Protein AF-A0A7V3JKC3-F1 (afdb_monomer_lite)

Sequence (138 aa):
MARQHPLTRQAWSTRIGVILAVTGGAVGLGNFLRFPGLAARYEGGTFMIPYFVALFVLGIPLAWAEWALGRYGGSRGLNSGPGIFRAIWPWRGAPYLGALVVFVPASVYMYYVFVEAWCLGYAWHMAAGHLNLGWDNG

Secondary structure (DSSP, 8-state):
------------S-HHHHHHHHHHHHS-HHHHHHHHHHHHHTTTHHHHHHHHHHIIIIIHHHHHHHHHHHHHHHHTT--SHHHHHHHH--STTHHHHHHHHHHHHHHHHHHHHHHHHHHHHHHHHHHTT----S----

pLDDT: mean 76.07, std 13.67, range [39.12, 94.44]

Radius of gyration: 21.84 Å; chains: 1; bounding box: 55×39×62 Å

Foldseek 3Di:
DDDPDPPPQDDDPDPVVVVCVVVVVVDDPCCVPVVVVVCVVCVNPVVVVVVVVCCVPPVVVVVVVVVVLCVQCVVVVNNQQLSSQCVVDVDPCSSVVSVVVVVVVVVVVVVVVVVVVVVVVVVVCVVVVVPPVVPPPD

Structure (mmCIF, N/CA/C/O backbone):
data_AF-A0A7V3JKC3-F1
#
_entry.id   AF-A0A7V3JKC3-F1
#
loop_
_atom_site.group_PDB
_atom_site.id
_atom_site.type_symbol
_atom_site.label_atom_id
_atom_site.label_alt_id
_atom_site.label_comp_id
_atom_site.label_asym_id
_atom_site.label_entity_id
_atom_site.label_seq_id
_atom_site.pdbx_PDB_ins_code
_atom_site.Cartn_x
_atom_site.Cartn_y
_atom_site.Cartn_z
_atom_site.occupancy
_atom_site.B_iso_or_equiv
_atom_site.auth_seq_id
_atom_site.auth_comp_id
_atom_site.auth_asym_id
_atom_site.auth_atom_id
_atom_site.pdbx_PDB_model_num
ATOM 1 N N . MET A 1 1 ? -20.942 10.036 38.287 1.00 39.12 1 MET A N 1
ATOM 2 C CA . MET A 1 1 ? -21.456 10.410 36.948 1.00 39.12 1 MET A CA 1
ATOM 3 C C . MET A 1 1 ? -20.281 10.810 36.059 1.00 39.12 1 MET A C 1
ATOM 5 O O . MET A 1 1 ? -19.798 11.927 36.181 1.00 39.12 1 MET A O 1
ATOM 9 N N . ALA A 1 2 ? -19.759 9.899 35.231 1.00 44.84 2 ALA A N 1
ATOM 10 C CA . ALA A 1 2 ? -18.691 10.218 34.278 1.00 44.84 2 ALA A CA 1
ATOM 11 C C . ALA A 1 2 ? -19.311 10.800 32.998 1.00 44.84 2 ALA A C 1
ATOM 13 O O . ALA A 1 2 ? -20.201 10.184 32.413 1.00 44.84 2 ALA A O 1
ATOM 14 N N . ARG A 1 3 ? -18.875 11.998 32.591 1.00 45.25 3 ARG A N 1
ATOM 15 C CA . ARG A 1 3 ? -19.319 12.651 31.352 1.00 45.25 3 ARG A CA 1
ATOM 16 C C . ARG A 1 3 ? -18.929 11.772 30.161 1.00 45.25 3 ARG A C 1
ATOM 18 O O . ARG A 1 3 ? -17.745 11.572 29.908 1.00 45.25 3 ARG A O 1
ATOM 25 N N . GLN A 1 4 ? -19.912 11.256 29.430 1.00 47.81 4 GLN A N 1
ATOM 26 C CA . GLN A 1 4 ? -19.680 10.659 28.119 1.00 47.81 4 GLN A CA 1
ATOM 27 C C . GLN A 1 4 ? -19.394 11.808 27.144 1.00 47.81 4 GLN A C 1
ATOM 29 O O . GLN A 1 4 ? -20.304 12.542 26.771 1.00 47.81 4 GLN A O 1
ATOM 34 N N . HIS A 1 5 ? -18.131 12.008 26.762 1.00 49.53 5 HIS A N 1
ATOM 35 C CA . HIS A 1 5 ? -17.835 12.786 25.561 1.00 49.53 5 HIS A CA 1
ATOM 36 C C . HIS A 1 5 ? -18.415 12.008 24.372 1.00 49.53 5 HIS A C 1
ATOM 38 O O . HIS A 1 5 ? -18.023 10.851 24.188 1.00 49.53 5 HIS A O 1
ATOM 44 N N . PRO A 1 6 ? -19.331 12.574 23.565 1.00 50.31 6 PRO A N 1
ATOM 45 C CA . PRO A 1 6 ? -19.722 11.930 22.324 1.00 50.31 6 PRO A CA 1
ATOM 46 C C . PRO A 1 6 ? -18.472 11.891 21.447 1.00 50.31 6 PRO A C 1
ATOM 48 O O . PRO A 1 6 ? -18.014 12.929 20.970 1.00 50.31 6 PRO A O 1
ATOM 51 N N . LEU A 1 7 ? -17.874 10.705 21.297 1.00 60.28 7 LEU A N 1
ATOM 52 C CA . LEU A 1 7 ? -16.768 10.476 20.375 1.00 60.28 7 LEU A CA 1
ATOM 53 C C . LEU A 1 7 ? -17.301 10.767 18.974 1.00 60.28 7 LEU A C 1
ATOM 55 O O . LEU A 1 7 ? -17.924 9.918 18.336 1.00 60.28 7 LEU A O 1
ATOM 59 N N . THR A 1 8 ? -17.130 12.007 18.529 1.00 61.28 8 THR A N 1
ATOM 60 C CA . THR A 1 8 ? -17.562 12.468 17.218 1.00 61.28 8 THR A CA 1
ATOM 61 C C . THR A 1 8 ? -16.719 11.702 16.213 1.00 61.28 8 THR A C 1
ATOM 63 O O . THR A 1 8 ? -15.526 11.950 16.046 1.00 61.28 8 THR A O 1
ATOM 66 N N . ARG A 1 9 ? -17.315 10.670 15.615 1.00 63.66 9 ARG A N 1
ATOM 67 C CA . ARG A 1 9 ? -16.633 9.808 14.658 1.00 63.66 9 ARG A CA 1
ATOM 68 C C . ARG A 1 9 ? -16.295 10.653 13.437 1.00 63.66 9 ARG A C 1
ATOM 70 O O . ARG A 1 9 ? -17.206 11.109 12.752 1.00 63.66 9 ARG A O 1
ATOM 77 N N . GLN A 1 10 ? -15.006 10.866 13.177 1.00 70.12 10 GLN A N 1
ATOM 78 C CA . GLN A 1 10 ? -14.572 11.547 11.961 1.00 70.12 10 GLN A CA 1
ATOM 79 C C . GLN A 1 10 ? -15.117 10.781 10.750 1.00 70.12 10 GLN A C 1
ATOM 81 O O . GLN A 1 10 ? -14.867 9.584 10.581 1.00 70.12 10 GLN A O 1
ATOM 86 N N . ALA A 1 11 ? -15.923 11.473 9.953 1.00 78.12 11 ALA A N 1
ATOM 87 C CA . ALA A 1 11 ? -16.526 10.958 8.740 1.00 78.12 11 ALA A CA 1
ATOM 88 C C . ALA A 1 11 ? -15.933 11.693 7.542 1.00 78.12 11 ALA A C 1
ATOM 90 O O . ALA A 1 11 ? -15.574 12.867 7.620 1.00 78.12 11 ALA A O 1
ATOM 91 N N . TRP A 1 12 ? -15.838 10.989 6.423 1.00 81.25 12 TRP A N 1
ATOM 92 C CA . TRP A 1 12 ? -15.394 11.586 5.176 1.00 81.25 12 TRP A CA 1
ATOM 93 C C . TRP A 1 12 ? -16.458 12.541 4.642 1.00 81.25 12 TRP A C 1
ATOM 95 O O . TRP A 1 12 ? -17.637 12.194 4.597 1.00 81.25 12 TRP A O 1
ATOM 105 N N . SER A 1 13 ? -16.028 13.727 4.211 1.00 83.00 13 SER A N 1
ATOM 106 C CA . SER A 1 13 ? -16.926 14.757 3.680 1.00 83.00 13 SER A CA 1
ATOM 107 C C . SER A 1 13 ? -17.581 14.332 2.359 1.00 83.00 13 SER A C 1
ATOM 109 O O . SER A 1 13 ? -18.756 14.615 2.137 1.00 83.00 13 SER A O 1
ATOM 111 N N . THR A 1 14 ? -16.862 13.597 1.497 1.00 91.62 14 THR A N 1
ATOM 112 C CA . THR A 1 14 ? -17.374 13.158 0.189 1.00 91.62 14 THR A CA 1
ATOM 113 C C . THR A 1 14 ? -16.966 11.723 -0.147 1.00 91.62 14 THR A C 1
ATOM 115 O O . THR A 1 14 ? -15.890 11.252 0.223 1.00 91.62 14 THR A O 1
ATOM 118 N N . ARG A 1 15 ? -17.820 11.020 -0.907 1.00 88.56 15 ARG A N 1
ATOM 119 C CA . ARG A 1 15 ? -17.515 9.672 -1.428 1.00 88.56 15 ARG A CA 1
ATOM 120 C C . ARG A 1 15 ? -16.330 9.688 -2.390 1.00 88.56 15 ARG A C 1
ATOM 122 O O . ARG A 1 15 ? -15.509 8.781 -2.356 1.00 88.56 15 ARG A O 1
ATOM 129 N N . ILE A 1 16 ? -16.235 10.735 -3.207 1.00 92.19 16 ILE A N 1
ATOM 130 C CA . ILE A 1 16 ? -15.123 10.929 -4.142 1.00 92.19 16 ILE A CA 1
ATOM 131 C C . ILE A 1 16 ? -13.806 11.072 -3.373 1.00 92.19 16 ILE A C 1
ATOM 133 O O . ILE A 1 16 ? -12.829 10.434 -3.746 1.00 92.19 16 ILE A O 1
ATOM 137 N N . GLY A 1 17 ? -13.790 11.814 -2.259 1.00 89.38 17 GLY A N 1
ATOM 138 C CA . GLY A 1 17 ? -12.606 11.928 -1.406 1.00 89.38 17 GLY A CA 1
ATOM 139 C C . GLY A 1 17 ? -12.129 10.579 -0.865 1.00 89.38 17 GLY A C 1
ATOM 140 O O . GLY A 1 17 ? -10.932 10.310 -0.873 1.00 89.38 17 GLY A O 1
ATOM 141 N N . VAL A 1 18 ? -13.057 9.694 -0.476 1.00 89.25 18 VAL A N 1
ATOM 142 C CA . VAL A 1 18 ? -12.718 8.320 -0.060 1.00 89.25 18 VAL A CA 1
ATOM 143 C C . VAL A 1 18 ? -12.114 7.527 -1.211 1.00 89.25 18 VAL A C 1
ATOM 145 O O . VAL A 1 18 ? -11.084 6.887 -1.030 1.00 89.25 18 VAL A O 1
ATOM 148 N N . ILE A 1 19 ? -12.749 7.560 -2.386 1.00 90.50 19 ILE A N 1
ATOM 149 C CA . ILE A 1 19 ? -12.284 6.811 -3.558 1.00 90.50 19 ILE A CA 1
ATOM 150 C C . ILE A 1 19 ? -10.875 7.266 -3.933 1.00 90.50 19 ILE A C 1
ATOM 152 O O . ILE A 1 19 ? -9.992 6.430 -4.059 1.00 90.50 19 ILE A O 1
ATOM 156 N N . LEU A 1 20 ? -10.634 8.575 -4.018 1.00 89.62 20 LEU A N 1
ATOM 157 C CA . LEU A 1 20 ? -9.319 9.121 -4.351 1.00 89.62 20 LEU A CA 1
ATOM 158 C C . LEU A 1 20 ? -8.253 8.764 -3.311 1.00 89.62 20 LEU A C 1
ATOM 160 O O . LEU A 1 20 ? -7.149 8.386 -3.692 1.00 89.62 20 LEU A O 1
ATOM 164 N N . ALA A 1 21 ? -8.576 8.828 -2.016 1.00 89.12 21 ALA A N 1
ATOM 165 C CA . ALA A 1 21 ? -7.641 8.444 -0.959 1.00 89.12 21 ALA A CA 1
ATOM 166 C C . ALA A 1 21 ? -7.264 6.953 -1.037 1.00 89.12 21 ALA A C 1
ATOM 168 O O . ALA A 1 21 ? -6.091 6.603 -0.929 1.00 89.12 21 ALA A O 1
ATOM 169 N N . VAL A 1 22 ? -8.247 6.075 -1.267 1.00 88.31 22 VAL A N 1
ATOM 170 C CA . VAL A 1 22 ? -8.018 4.626 -1.395 1.00 88.31 22 VAL A CA 1
ATOM 171 C C . VAL A 1 22 ? -7.261 4.300 -2.681 1.00 88.31 22 VAL A C 1
ATOM 173 O O . VAL A 1 22 ? -6.293 3.547 -2.645 1.00 88.31 22 VAL A O 1
ATOM 176 N N . THR A 1 23 ? -7.653 4.885 -3.814 1.00 89.31 23 THR A N 1
ATOM 177 C CA . THR A 1 23 ? -6.971 4.680 -5.097 1.00 89.31 23 THR A CA 1
ATOM 178 C C . THR A 1 23 ? -5.534 5.195 -5.048 1.00 89.31 23 THR A C 1
ATOM 180 O O . THR A 1 23 ? -4.642 4.502 -5.525 1.00 89.31 23 THR A O 1
ATOM 183 N N . GLY A 1 24 ? -5.283 6.347 -4.419 1.00 85.31 24 GLY A N 1
ATOM 184 C CA . GLY A 1 24 ? -3.935 6.892 -4.247 1.00 85.31 24 GLY A CA 1
ATOM 185 C C . GLY A 1 24 ? -3.015 5.984 -3.428 1.00 85.31 24 GLY A C 1
ATOM 186 O O . GLY A 1 24 ? -1.847 5.850 -3.764 1.00 85.31 24 GLY A O 1
ATOM 187 N N . GLY A 1 25 ? -3.540 5.308 -2.400 1.00 82.31 25 GLY A N 1
ATOM 188 C CA . GLY A 1 25 ? -2.778 4.311 -1.639 1.00 82.31 25 GLY A CA 1
ATOM 189 C C . GLY A 1 25 ? -2.600 2.969 -2.361 1.00 82.31 25 GLY A C 1
ATOM 190 O O . GLY A 1 25 ? -1.598 2.290 -2.158 1.00 82.31 25 GLY A O 1
ATOM 191 N N . ALA A 1 26 ? -3.557 2.574 -3.206 1.00 84.31 26 ALA A N 1
ATOM 192 C CA . ALA A 1 26 ? -3.507 1.316 -3.953 1.00 84.31 26 ALA A CA 1
ATOM 193 C C . ALA A 1 26 ? -2.573 1.378 -5.178 1.00 84.31 26 ALA A C 1
ATOM 195 O O . ALA A 1 26 ? -1.997 0.365 -5.580 1.00 84.31 26 ALA A O 1
ATOM 196 N N . VAL A 1 27 ? -2.427 2.555 -5.789 1.00 80.25 27 VAL A N 1
ATOM 197 C CA . VAL A 1 27 ? -1.573 2.770 -6.962 1.00 80.25 27 VAL A CA 1
ATOM 198 C C . VAL A 1 27 ? -0.158 3.124 -6.500 1.00 80.25 27 VAL A C 1
ATOM 200 O O . VAL A 1 27 ? 0.109 4.246 -6.094 1.00 80.25 27 VAL A O 1
ATOM 203 N N . GLY A 1 28 ? 0.765 2.160 -6.575 1.00 75.25 28 GLY A N 1
ATOM 204 C CA . 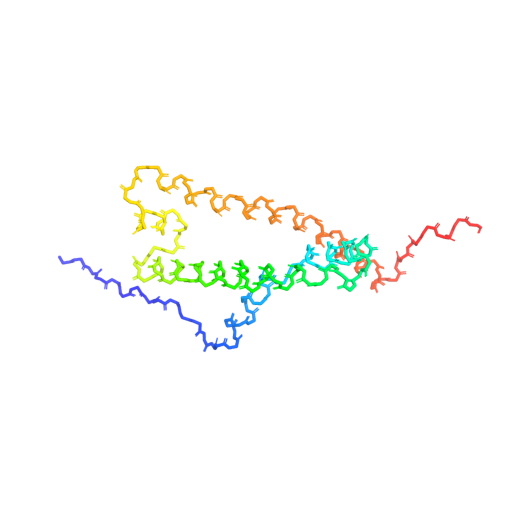GLY A 1 28 ? 2.158 2.340 -6.153 1.00 75.25 28 GLY A CA 1
ATOM 205 C C . GLY A 1 28 ? 3.178 2.310 -7.294 1.00 75.25 28 GLY A C 1
ATOM 206 O O . GLY A 1 28 ? 2.994 1.622 -8.302 1.00 75.25 28 GLY A O 1
ATOM 207 N N . LEU A 1 29 ? 4.318 2.975 -7.075 1.00 70.06 29 LEU A N 1
ATOM 208 C CA . LEU A 1 29 ? 5.518 2.955 -7.933 1.00 70.06 29 LEU A CA 1
ATOM 209 C C . LEU A 1 29 ? 5.969 1.523 -8.282 1.00 70.06 29 LEU A C 1
ATOM 211 O O . LEU A 1 29 ? 6.369 1.241 -9.411 1.00 70.06 29 LEU A O 1
ATOM 215 N N . GLY A 1 30 ? 5.824 0.589 -7.337 1.00 69.06 30 GLY A N 1
ATOM 216 C CA . GLY A 1 30 ? 6.121 -0.826 -7.547 1.00 69.06 30 GLY A CA 1
ATOM 217 C C . GLY A 1 30 ? 5.263 -1.479 -8.634 1.00 69.06 30 GLY A C 1
ATOM 218 O O . GLY A 1 30 ? 5.789 -2.281 -9.403 1.00 69.06 30 GLY A O 1
ATOM 219 N N . ASN A 1 31 ? 3.980 -1.115 -8.760 1.00 76.06 31 ASN A N 1
ATOM 220 C CA . ASN A 1 31 ? 3.143 -1.625 -9.848 1.00 76.06 31 ASN A CA 1
ATOM 221 C C . ASN A 1 31 ? 3.603 -1.052 -11.197 1.00 76.06 31 ASN A C 1
ATOM 223 O O . ASN A 1 31 ? 3.680 -1.788 -12.171 1.00 76.06 31 ASN A O 1
ATOM 227 N N . PHE A 1 32 ? 4.004 0.221 -11.243 1.00 75.94 32 PHE A N 1
ATOM 228 C CA . PHE A 1 32 ? 4.498 0.856 -12.469 1.00 75.94 32 PHE A CA 1
ATOM 229 C C . PHE A 1 32 ? 5.836 0.309 -12.969 1.00 75.94 32 PHE A C 1
ATOM 231 O O . PHE A 1 32 ? 6.023 0.218 -14.174 1.00 75.94 32 PHE A O 1
ATOM 238 N N . LEU A 1 33 ? 6.762 -0.056 -12.080 1.00 75.69 33 LEU A N 1
ATOM 239 C CA . LEU A 1 33 ? 8.100 -0.512 -12.479 1.00 75.69 33 LEU A CA 1
ATOM 240 C C . LEU A 1 33 ? 8.186 -2.035 -12.640 1.00 75.69 33 LEU A C 1
ATOM 242 O O . LEU A 1 33 ? 8.849 -2.537 -13.547 1.00 75.69 33 LEU A O 1
ATOM 246 N N . ARG A 1 34 ? 7.503 -2.798 -11.778 1.00 79.56 34 ARG A N 1
ATOM 247 C CA . ARG A 1 34 ? 7.586 -4.265 -11.783 1.00 79.56 34 ARG A CA 1
ATOM 248 C C . ARG A 1 34 ? 6.700 -4.899 -12.850 1.00 79.56 34 ARG A C 1
ATOM 250 O O . ARG A 1 34 ? 7.103 -5.899 -13.440 1.00 79.56 34 ARG A O 1
ATOM 257 N N . PHE A 1 35 ? 5.522 -4.331 -13.106 1.00 83.12 35 PHE A N 1
ATOM 258 C CA . PHE A 1 35 ? 4.598 -4.842 -14.118 1.00 83.12 35 PHE A CA 1
ATOM 259 C C . PHE A 1 35 ? 5.209 -4.875 -15.529 1.00 83.12 35 PHE A C 1
ATOM 261 O O . PHE A 1 35 ? 5.244 -5.962 -16.107 1.00 83.12 35 PHE A O 1
ATOM 268 N N . PRO A 1 36 ? 5.761 -3.773 -16.083 1.00 78.69 36 PRO A N 1
ATOM 269 C CA . PRO A 1 36 ? 6.348 -3.802 -17.421 1.00 78.69 36 PRO A CA 1
ATOM 270 C C . PRO A 1 36 ? 7.592 -4.690 -17.485 1.00 78.69 36 PRO A C 1
ATOM 272 O O . PRO A 1 36 ? 7.794 -5.371 -18.483 1.00 78.69 36 PRO A O 1
ATOM 275 N N . GLY A 1 37 ? 8.392 -4.753 -16.413 1.00 80.75 37 GLY A N 1
ATOM 276 C CA . GLY A 1 37 ? 9.552 -5.644 -16.349 1.00 80.75 37 GLY A CA 1
ATOM 277 C C . GLY A 1 37 ? 9.179 -7.130 -16.413 1.00 80.75 37 GLY A C 1
ATOM 278 O O . GLY A 1 37 ? 9.884 -7.916 -17.043 1.00 80.75 37 GLY A O 1
ATOM 279 N N . LEU A 1 38 ? 8.063 -7.524 -15.793 1.00 82.56 38 LEU A N 1
ATOM 280 C CA . LEU A 1 38 ? 7.536 -8.889 -15.884 1.00 82.56 38 LEU A CA 1
ATOM 281 C C . LEU A 1 38 ? 6.852 -9.140 -17.232 1.00 82.56 38 LEU A C 1
ATOM 283 O O . LEU A 1 38 ? 7.108 -10.169 -17.851 1.00 82.56 38 LEU A O 1
ATOM 287 N N . ALA A 1 39 ? 6.057 -8.190 -17.725 1.00 83.62 39 ALA A N 1
ATOM 288 C CA . ALA A 1 39 ? 5.415 -8.296 -19.031 1.00 83.62 39 ALA A CA 1
ATOM 289 C C . ALA A 1 39 ? 6.451 -8.441 -20.161 1.00 83.62 39 ALA A C 1
ATOM 291 O O . ALA A 1 39 ? 6.297 -9.304 -21.018 1.00 83.62 39 ALA A O 1
ATOM 292 N N . ALA A 1 40 ? 7.551 -7.682 -20.122 1.00 81.69 40 ALA A N 1
ATOM 293 C CA . ALA A 1 40 ? 8.630 -7.776 -21.107 1.00 81.69 40 ALA A CA 1
ATOM 294 C C . ALA A 1 40 ? 9.350 -9.136 -21.095 1.00 81.69 40 ALA A C 1
ATOM 296 O O . ALA A 1 40 ? 9.834 -9.580 -22.131 1.00 81.69 40 ALA A O 1
ATOM 297 N N . ARG A 1 41 ? 9.423 -9.811 -19.938 1.00 81.94 41 ARG A N 1
ATOM 298 C CA . ARG A 1 41 ? 10.080 -11.123 -19.802 1.00 81.94 41 ARG A CA 1
ATOM 299 C C . ARG A 1 41 ? 9.192 -12.301 -20.200 1.00 81.94 41 ARG A C 1
ATOM 301 O O . ARG A 1 41 ? 9.721 -13.324 -20.611 1.00 81.94 41 ARG A O 1
ATOM 308 N N . TYR A 1 42 ? 7.876 -12.171 -20.057 1.00 80.12 42 TYR A N 1
ATOM 309 C CA . TYR A 1 42 ? 6.909 -13.262 -20.232 1.00 80.12 42 TYR A CA 1
ATOM 310 C C . TYR A 1 42 ? 5.973 -13.033 -21.430 1.00 80.12 42 TYR A C 1
ATOM 312 O O . TYR A 1 42 ? 4.766 -13.259 -21.341 1.00 80.12 42 TYR A O 1
ATOM 320 N N . GLU A 1 43 ? 6.537 -12.563 -22.547 1.00 78.19 43 GLU A N 1
ATOM 321 C CA . GLU A 1 43 ? 5.841 -12.391 -23.834 1.00 78.19 43 GLU A CA 1
ATOM 322 C C . GLU A 1 43 ? 4.590 -11.494 -23.774 1.00 78.19 43 GLU A C 1
ATOM 324 O O . GLU A 1 43 ? 3.665 -11.650 -24.567 1.00 78.19 43 GLU A O 1
ATOM 329 N N . GLY A 1 44 ? 4.555 -10.535 -22.840 1.00 72.69 44 GLY A N 1
ATOM 330 C CA . GLY A 1 44 ? 3.567 -9.458 -22.736 1.00 72.69 44 GLY A CA 1
ATOM 331 C C . GLY A 1 44 ? 2.126 -9.925 -22.522 1.00 72.69 44 GLY A C 1
ATOM 332 O O . GLY A 1 44 ? 1.595 -9.817 -21.420 1.00 72.69 44 GLY A O 1
ATOM 333 N N . GLY A 1 45 ? 1.489 -10.428 -23.581 1.00 76.06 45 GLY A N 1
ATOM 334 C CA . GLY A 1 45 ? 0.094 -10.862 -23.612 1.00 76.06 45 GLY A CA 1
ATOM 335 C C . GLY A 1 45 ? -0.178 -12.125 -22.794 1.00 76.06 45 GLY A C 1
ATOM 336 O O . GLY A 1 45 ? -1.169 -12.174 -22.066 1.00 76.06 45 GLY A O 1
ATOM 337 N N . THR A 1 46 ? 0.719 -13.115 -22.825 1.00 83.94 46 THR A N 1
ATOM 338 C CA . THR A 1 46 ? 0.543 -14.368 -22.064 1.00 83.94 46 THR A CA 1
ATOM 339 C C . THR A 1 46 ? 0.626 -14.129 -20.554 1.00 83.94 46 THR A C 1
ATOM 341 O O . THR A 1 46 ? -0.096 -14.758 -19.783 1.00 83.94 46 THR A O 1
ATOM 344 N N . PHE A 1 47 ? 1.431 -13.156 -20.116 1.00 84.56 47 PHE A N 1
ATOM 345 C CA . PHE A 1 47 ? 1.540 -12.746 -18.713 1.00 84.56 47 PHE A CA 1
ATOM 346 C C . PHE A 1 47 ? 0.259 -12.105 -18.152 1.00 84.56 47 PHE A C 1
ATOM 348 O O . PHE A 1 47 ? -0.020 -12.216 -16.956 1.00 84.56 47 PHE A O 1
ATOM 355 N N . MET A 1 48 ? -0.549 -11.453 -18.993 1.00 86.38 48 MET A N 1
ATOM 356 C CA . MET A 1 48 ? -1.752 -10.751 -18.530 1.00 86.38 48 MET A CA 1
ATOM 357 C C . MET A 1 48 ? -2.848 -11.706 -18.043 1.00 86.38 48 MET A C 1
ATOM 359 O O . MET A 1 48 ? -3.580 -11.370 -17.114 1.00 86.38 48 MET A O 1
ATOM 363 N N . ILE A 1 49 ? -2.950 -12.903 -18.627 1.00 89.62 49 ILE A N 1
ATOM 364 C CA . ILE A 1 49 ? -3.976 -13.896 -18.275 1.00 89.62 49 ILE A CA 1
ATOM 365 C C . ILE A 1 49 ? -3.877 -14.313 -16.793 1.00 89.62 49 ILE A C 1
ATOM 367 O O . ILE A 1 49 ? -4.841 -14.087 -16.055 1.00 89.62 49 ILE A O 1
ATOM 371 N N . PRO A 1 50 ? -2.746 -14.859 -16.296 1.00 89.88 50 PRO A N 1
ATOM 372 C CA . PRO A 1 50 ? -2.618 -15.210 -14.884 1.00 89.88 50 PRO A CA 1
ATOM 373 C C . PRO A 1 50 ? -2.675 -13.981 -13.967 1.00 89.88 50 PRO A C 1
ATOM 375 O O . PRO A 1 50 ? -3.164 -14.097 -12.845 1.00 89.88 50 PRO A O 1
ATOM 378 N N . TYR A 1 51 ? -2.237 -12.804 -14.434 1.00 88.94 51 TYR A N 1
ATOM 379 C CA . TYR A 1 51 ? -2.335 -11.557 -13.669 1.00 88.94 51 TYR A CA 1
ATOM 380 C C . TYR A 1 51 ? -3.792 -11.186 -13.362 1.00 88.94 51 TYR A C 1
ATOM 382 O O . TYR A 1 51 ? -4.134 -10.948 -12.204 1.00 88.94 51 TYR A O 1
ATOM 390 N N . PHE A 1 52 ? -4.676 -11.193 -14.365 1.00 90.44 52 PHE A N 1
ATOM 391 C CA . PHE A 1 52 ? -6.095 -10.903 -14.150 1.00 90.44 52 PHE A CA 1
ATOM 392 C C . PHE A 1 52 ? -6.791 -11.985 -13.329 1.00 90.44 52 PHE A C 1
ATOM 394 O O . PHE A 1 52 ? -7.570 -11.659 -12.435 1.00 90.44 52 PHE A O 1
ATOM 401 N N . VAL A 1 53 ? -6.489 -13.263 -13.569 1.00 93.81 53 VAL A N 1
ATOM 402 C CA . VAL A 1 53 ? -7.048 -14.356 -12.759 1.00 93.81 53 VAL A CA 1
ATOM 403 C C . VAL A 1 53 ? -6.666 -14.179 -11.287 1.00 93.81 53 VAL A C 1
ATOM 405 O O . VAL A 1 53 ? -7.536 -14.227 -10.420 1.00 93.81 53 VAL A O 1
ATOM 408 N N . ALA A 1 54 ? -5.396 -13.888 -10.992 1.00 91.75 54 ALA A N 1
ATOM 409 C CA . ALA A 1 54 ? -4.949 -13.609 -9.630 1.00 91.75 54 ALA A CA 1
ATOM 410 C C . ALA A 1 54 ? -5.612 -12.349 -9.043 1.00 91.75 54 ALA A C 1
ATOM 412 O O . ALA A 1 54 ? -5.974 -12.337 -7.866 1.00 91.75 54 ALA A O 1
ATOM 413 N N . LEU A 1 55 ? -5.831 -11.305 -9.850 1.00 90.31 55 LEU A N 1
ATOM 414 C CA . LEU A 1 55 ? -6.529 -10.092 -9.419 1.00 90.31 55 LEU A CA 1
ATOM 415 C C . LEU A 1 55 ? -7.974 -10.387 -8.989 1.00 90.31 55 LEU A C 1
ATOM 417 O O . LEU A 1 55 ? -8.394 -9.940 -7.922 1.00 90.31 55 LEU A O 1
ATOM 421 N N . PHE A 1 56 ? -8.725 -11.152 -9.782 1.00 93.69 56 PHE A N 1
ATOM 422 C CA . PHE A 1 56 ? -10.121 -11.473 -9.477 1.00 93.69 56 PHE A CA 1
ATOM 423 C C . PHE A 1 56 ? -10.261 -12.483 -8.334 1.00 93.69 56 PHE A C 1
ATOM 425 O O . PHE A 1 56 ? -11.151 -12.332 -7.501 1.00 93.69 56 PHE A O 1
ATOM 432 N N . VAL A 1 57 ? -9.391 -13.495 -8.276 1.00 94.44 57 VAL A N 1
ATOM 433 C CA . VAL A 1 57 ? -9.494 -14.590 -7.296 1.00 94.44 57 VAL A CA 1
ATOM 434 C C . VAL A 1 57 ? -8.873 -14.226 -5.949 1.00 94.44 57 VAL A C 1
ATOM 436 O O . VAL A 1 57 ? -9.373 -14.656 -4.914 1.00 94.44 57 VAL A O 1
ATOM 439 N N . LEU A 1 58 ? -7.793 -13.443 -5.934 1.00 92.50 58 LEU A N 1
ATOM 440 C CA . LEU A 1 58 ? -7.077 -13.093 -4.703 1.00 92.50 58 LEU A CA 1
ATOM 441 C C . LEU A 1 58 ? -7.192 -11.605 -4.388 1.00 92.50 58 LEU A C 1
ATOM 443 O O . LEU A 1 58 ? -7.545 -11.253 -3.267 1.00 92.50 58 LEU A O 1
ATOM 447 N N . GLY A 1 59 ? -6.939 -10.734 -5.366 1.00 88.75 59 GLY A N 1
ATOM 448 C CA . GLY A 1 59 ? -6.916 -9.285 -5.151 1.00 88.75 59 GLY A CA 1
ATOM 449 C C . GLY A 1 59 ? -8.237 -8.735 -4.611 1.00 88.75 59 GLY A C 1
ATOM 450 O O . GLY A 1 59 ? -8.262 -8.133 -3.538 1.00 88.75 59 GLY A O 1
ATOM 451 N N . ILE A 1 60 ? -9.346 -8.977 -5.319 1.00 91.19 60 ILE A N 1
ATOM 452 C CA . ILE A 1 60 ? -10.668 -8.467 -4.919 1.00 91.19 60 ILE A CA 1
ATOM 453 C C . ILE A 1 60 ? -11.129 -9.057 -3.574 1.00 91.19 60 ILE A C 1
ATOM 455 O O . ILE A 1 60 ? -11.524 -8.274 -2.704 1.00 91.19 60 ILE A O 1
ATOM 459 N N . PRO A 1 61 ? -11.070 -10.385 -3.336 1.00 91.44 61 PRO A N 1
ATOM 460 C CA . PRO A 1 61 ? -11.501 -10.945 -2.057 1.00 91.44 61 PRO A CA 1
ATOM 461 C C . PRO A 1 61 ? -10.662 -10.465 -0.872 1.00 91.44 61 PRO A C 1
ATOM 463 O O . PRO A 1 61 ? -11.225 -10.167 0.183 1.00 91.44 61 PRO A O 1
ATOM 466 N N . LEU A 1 62 ? -9.341 -10.328 -1.037 1.00 89.12 62 LEU A N 1
ATOM 467 C CA . LEU A 1 62 ? -8.466 -9.800 0.014 1.00 89.12 62 LEU A CA 1
ATOM 468 C C . LEU A 1 62 ? -8.771 -8.331 0.318 1.00 89.12 62 LEU A C 1
ATOM 470 O O . LEU A 1 62 ? -8.902 -7.977 1.489 1.00 89.12 62 LEU A O 1
ATOM 474 N N . ALA A 1 63 ? -8.965 -7.498 -0.708 1.00 88.00 63 ALA A N 1
ATOM 475 C CA . ALA A 1 63 ? -9.332 -6.094 -0.525 1.00 88.00 63 ALA A CA 1
ATOM 476 C C . ALA A 1 63 ? -10.676 -5.945 0.211 1.00 88.00 63 ALA A C 1
ATOM 478 O O . ALA A 1 63 ? -10.827 -5.101 1.098 1.00 88.00 63 ALA A O 1
ATOM 479 N N . TRP A 1 64 ? -11.655 -6.797 -0.110 1.00 87.75 64 TRP A N 1
ATOM 480 C CA . TRP A 1 64 ? -12.930 -6.819 0.606 1.00 87.75 64 TRP A CA 1
ATOM 481 C C . TRP A 1 64 ? -12.739 -7.236 2.067 1.00 87.75 64 TRP A C 1
ATOM 483 O O . TRP A 1 64 ? -13.275 -6.585 2.967 1.00 87.75 64 TRP A O 1
ATOM 493 N N . ALA A 1 65 ? -11.965 -8.295 2.317 1.00 85.44 65 ALA A N 1
ATOM 494 C CA . ALA A 1 65 ? -11.687 -8.781 3.664 1.00 85.44 65 ALA A CA 1
ATOM 495 C C . ALA A 1 65 ? -11.014 -7.705 4.529 1.00 85.44 65 ALA A C 1
ATOM 497 O O . ALA A 1 65 ? -11.451 -7.463 5.654 1.00 85.44 65 ALA A O 1
ATOM 498 N N . GLU A 1 66 ? -10.016 -7.004 3.992 1.00 84.62 66 GLU A N 1
ATOM 499 C CA . GLU A 1 66 ? -9.332 -5.901 4.670 1.00 84.62 66 GLU A CA 1
ATOM 500 C C . GLU A 1 66 ? -10.289 -4.745 4.995 1.00 84.62 66 GLU A C 1
ATOM 502 O O . GLU A 1 66 ? -10.315 -4.244 6.124 1.00 84.62 66 GLU A O 1
ATOM 507 N N . TRP A 1 67 ? -11.159 -4.366 4.053 1.00 83.00 67 TRP A N 1
ATOM 508 C CA . TRP A 1 67 ? -12.158 -3.324 4.299 1.00 83.00 67 TRP A CA 1
ATOM 509 C C . TRP A 1 67 ? -13.167 -3.749 5.377 1.00 83.00 67 TRP A C 1
ATOM 511 O O . TRP A 1 67 ? -13.494 -2.970 6.281 1.00 83.00 67 TRP A O 1
ATOM 521 N N . ALA A 1 68 ? -13.648 -4.993 5.335 1.00 83.94 68 ALA A N 1
ATOM 522 C CA . ALA A 1 68 ? -14.537 -5.530 6.362 1.00 83.94 68 ALA A CA 1
ATOM 523 C C . ALA A 1 68 ? -13.871 -5.494 7.750 1.00 83.94 68 ALA A C 1
ATOM 525 O O . ALA A 1 68 ? -14.491 -5.043 8.717 1.00 83.94 68 ALA A O 1
ATOM 526 N N . LEU A 1 69 ? -12.589 -5.867 7.826 1.00 78.25 69 LEU A N 1
ATOM 527 C CA . LEU A 1 69 ? -11.767 -5.814 9.037 1.00 78.25 69 LEU A CA 1
ATOM 528 C C . LEU A 1 69 ? -11.667 -4.388 9.600 1.00 78.25 69 LEU A C 1
ATOM 530 O O . LEU A 1 69 ? -11.922 -4.159 10.785 1.00 78.25 69 LEU A O 1
ATOM 534 N N . GLY A 1 70 ? -11.341 -3.416 8.745 1.00 75.25 70 GLY A N 1
ATOM 535 C CA . GLY A 1 70 ? -11.190 -2.011 9.126 1.00 75.25 70 GLY A CA 1
ATOM 536 C C . GLY A 1 70 ? -12.504 -1.380 9.591 1.00 75.25 70 GLY A C 1
ATOM 537 O O . GLY A 1 70 ? -12.532 -0.644 10.580 1.00 75.25 70 GLY A O 1
ATOM 538 N N . ARG A 1 71 ? -13.627 -1.712 8.938 1.00 75.25 71 ARG A N 1
ATOM 539 C CA . ARG A 1 71 ? -14.964 -1.274 9.376 1.00 75.25 71 ARG A CA 1
ATOM 540 C C . ARG A 1 71 ? -15.366 -1.893 10.707 1.00 75.25 71 ARG A C 1
ATOM 542 O O . ARG A 1 71 ? -15.888 -1.179 11.563 1.00 75.25 71 ARG A O 1
ATOM 549 N N . TYR A 1 72 ? -15.097 -3.181 10.899 1.00 73.00 72 TYR A N 1
ATOM 550 C CA . TYR A 1 72 ? -15.371 -3.881 12.150 1.00 73.00 72 TYR A CA 1
ATOM 551 C C . TYR A 1 72 ? -14.568 -3.288 13.313 1.00 73.00 72 TYR A C 1
ATOM 553 O O . TYR A 1 72 ? -15.151 -2.910 14.331 1.00 73.00 72 TYR A O 1
ATOM 561 N N . GLY A 1 73 ? -13.259 -3.099 13.132 1.00 68.56 73 GLY A N 1
ATOM 562 C CA . GLY A 1 73 ? -12.384 -2.448 14.107 1.00 68.56 73 GLY A CA 1
ATOM 563 C C . GLY A 1 73 ? -12.823 -1.023 14.445 1.00 68.56 73 GLY A C 1
ATOM 564 O O . GLY A 1 73 ? -13.016 -0.670 15.612 1.00 68.56 73 GLY A O 1
ATOM 565 N N . GLY A 1 74 ? -13.112 -0.235 13.409 1.00 63.97 74 GLY A N 1
ATOM 566 C CA . GLY A 1 74 ? -13.615 1.119 13.563 1.00 63.97 74 GLY A CA 1
ATOM 567 C C . GLY A 1 74 ? -14.966 1.192 14.289 1.00 63.97 74 GLY A C 1
ATOM 568 O O . GLY A 1 74 ? -15.184 2.130 15.061 1.00 63.97 74 GLY A O 1
ATOM 569 N N . SER A 1 75 ? -15.889 0.252 14.061 1.00 62.88 75 SER A N 1
ATOM 570 C CA . SER A 1 75 ? -17.210 0.243 14.716 1.00 62.88 75 SER A CA 1
ATOM 571 C C . SER A 1 75 ? -17.123 0.086 16.239 1.00 62.88 75 SER A C 1
ATOM 573 O O . SER A 1 75 ? -18.009 0.543 16.953 1.00 62.88 75 SER A O 1
ATOM 575 N N . ARG A 1 76 ? -16.018 -0.482 16.744 1.00 62.00 76 ARG A N 1
ATOM 576 C CA . ARG A 1 76 ? -15.757 -0.684 18.177 1.00 62.00 76 ARG A CA 1
ATOM 577 C C . ARG A 1 76 ? -14.880 0.390 18.820 1.00 62.00 76 ARG A C 1
ATOM 579 O O . ARG A 1 76 ? -14.436 0.212 19.948 1.00 62.00 76 ARG A O 1
ATOM 586 N N . GLY A 1 77 ? -14.604 1.487 18.110 1.00 58.41 77 GLY A N 1
ATOM 587 C CA . GLY A 1 77 ? -13.744 2.570 18.602 1.00 58.41 77 GLY A CA 1
ATOM 588 C C . GLY A 1 77 ? -12.255 2.210 18.655 1.00 58.41 77 GLY A C 1
ATOM 589 O O . GLY A 1 77 ? -11.462 2.952 19.228 1.00 58.41 77 GLY A O 1
ATOM 590 N N . LEU A 1 78 ? -11.860 1.088 18.047 1.00 59.62 78 LEU A N 1
ATOM 591 C CA . LEU A 1 78 ? -10.487 0.601 18.002 1.00 59.62 78 LEU A CA 1
ATOM 592 C C . LEU A 1 78 ? -9.908 0.949 16.626 1.00 59.62 78 LEU A C 1
ATOM 594 O O . LEU A 1 78 ? -9.946 0.144 15.706 1.00 59.62 78 LEU A O 1
ATOM 598 N N . ASN A 1 79 ? -9.400 2.174 16.469 1.00 57.16 79 ASN A N 1
ATOM 599 C CA . ASN A 1 79 ? -8.814 2.646 15.201 1.00 57.16 79 ASN A CA 1
ATOM 600 C C . ASN A 1 79 ? -7.325 2.281 15.043 1.00 57.16 79 ASN A C 1
ATOM 602 O O . ASN A 1 79 ? -6.697 2.650 14.056 1.00 57.16 79 ASN A O 1
ATOM 606 N N . SER A 1 80 ? -6.745 1.577 16.016 1.00 56.41 80 SER A N 1
ATOM 607 C CA . SER A 1 80 ? -5.341 1.158 16.004 1.00 56.41 80 SER A CA 1
ATOM 608 C C . SER A 1 80 ? -5.244 -0.333 15.685 1.00 56.41 80 SER A C 1
ATOM 610 O O . SER A 1 80 ? -5.973 -1.125 16.285 1.00 56.41 80 SER A O 1
ATOM 612 N N . GLY A 1 81 ? -4.313 -0.728 14.807 1.00 57.06 81 GLY A N 1
ATOM 613 C CA . GLY A 1 81 ? -4.068 -2.128 14.415 1.00 57.06 81 GLY A CA 1
ATOM 614 C C .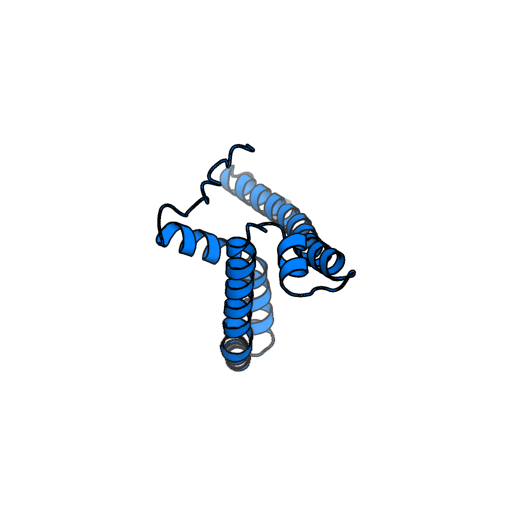 GLY A 1 81 ? -4.087 -3.140 15.579 1.00 57.06 81 GLY A C 1
ATOM 615 O O . GLY A 1 81 ? -4.834 -4.117 15.507 1.00 57.06 81 GLY A O 1
ATOM 616 N N . PRO A 1 82 ? -3.403 -2.884 16.714 1.00 55.69 82 PRO A N 1
ATOM 617 C CA . PRO A 1 82 ? -3.434 -3.771 17.885 1.00 55.69 82 PRO A CA 1
ATOM 618 C C . PRO A 1 82 ? -4.823 -3.917 18.531 1.00 55.69 82 PRO A C 1
ATOM 620 O O . PRO A 1 82 ? -5.151 -4.966 19.084 1.00 55.69 82 PRO A O 1
ATOM 623 N N . GLY A 1 83 ? -5.656 -2.876 18.455 1.00 57.09 83 GLY A N 1
ATOM 624 C CA . GLY A 1 83 ? -7.029 -2.882 18.955 1.00 57.09 83 GLY A CA 1
ATOM 625 C C . GLY A 1 83 ? -7.966 -3.708 18.074 1.00 57.09 83 GLY A C 1
ATOM 626 O O . GLY A 1 83 ? -8.753 -4.496 18.591 1.00 57.09 83 GLY A O 1
ATOM 627 N N . ILE A 1 84 ? -7.831 -3.598 16.750 1.00 59.19 84 ILE A N 1
ATOM 628 C CA . ILE A 1 84 ? -8.627 -4.371 15.783 1.00 59.19 84 ILE A CA 1
ATOM 629 C C . ILE A 1 84 ? -8.326 -5.869 15.921 1.00 59.19 84 ILE A C 1
ATOM 631 O O . ILE A 1 84 ? -9.250 -6.672 16.047 1.00 59.19 84 ILE A O 1
ATOM 635 N N . PHE A 1 85 ? -7.046 -6.244 16.008 1.00 58.50 85 PHE A N 1
ATOM 636 C CA . PHE A 1 85 ? -6.644 -7.643 16.187 1.00 58.50 85 PHE A CA 1
ATOM 637 C C . PHE A 1 85 ? -7.088 -8.230 17.534 1.00 58.50 85 PHE A C 1
ATOM 639 O O . PHE A 1 85 ? -7.543 -9.371 17.574 1.00 58.50 85 PHE A O 1
ATOM 646 N N . ARG A 1 86 ? -7.066 -7.448 18.624 1.00 57.00 86 ARG A N 1
ATOM 647 C CA . ARG A 1 86 ? -7.612 -7.872 19.929 1.00 57.00 86 ARG A CA 1
ATOM 648 C C . ARG A 1 86 ? -9.133 -8.089 19.903 1.00 57.00 86 ARG A C 1
ATOM 650 O O . ARG A 1 86 ? -9.643 -8.901 20.669 1.00 57.00 86 ARG A O 1
ATOM 657 N N . ALA A 1 87 ? -9.859 -7.373 19.043 1.00 57.88 87 ALA A N 1
ATOM 658 C CA . ALA A 1 87 ? -11.314 -7.484 18.904 1.00 57.88 87 ALA A CA 1
ATOM 659 C C . ALA A 1 87 ? -11.773 -8.652 18.012 1.00 57.88 87 ALA A C 1
ATOM 661 O O . ALA A 1 87 ? -12.953 -9.010 18.031 1.00 57.88 87 ALA A O 1
ATOM 662 N N . ILE A 1 88 ? -10.865 -9.205 17.207 1.00 60.94 88 ILE A N 1
ATOM 663 C CA . ILE A 1 88 ? -11.121 -10.337 16.306 1.00 60.94 88 ILE A CA 1
ATOM 664 C C . ILE A 1 88 ? -10.625 -11.636 16.933 1.00 60.94 88 ILE A C 1
ATOM 666 O O . ILE A 1 88 ? -11.300 -12.655 16.827 1.00 60.94 88 ILE A O 1
ATOM 670 N N . TRP A 1 89 ? -9.482 -11.594 17.622 1.00 58.06 89 TRP A N 1
ATOM 671 C CA . TRP A 1 89 ? -8.873 -12.772 18.222 1.00 58.06 89 TRP A CA 1
ATOM 672 C C . TRP A 1 89 ? -8.617 -12.550 19.726 1.00 58.06 89 TRP A C 1
ATOM 674 O O . TRP A 1 89 ? -7.734 -11.772 20.092 1.00 58.06 89 TRP A O 1
ATOM 684 N N . PRO A 1 90 ? -9.324 -13.254 20.632 1.00 58.12 90 PRO A N 1
ATOM 685 C CA . PRO A 1 90 ? -9.188 -13.091 22.084 1.00 58.12 90 PRO A CA 1
ATOM 686 C C . PRO A 1 90 ? -7.956 -13.821 22.668 1.00 58.12 90 PRO A C 1
ATOM 688 O O . PRO A 1 90 ? -7.987 -14.312 23.793 1.00 58.12 90 PRO A O 1
ATOM 691 N N . TRP A 1 91 ? -6.855 -13.919 21.917 1.00 56.28 91 TRP A N 1
ATOM 692 C CA . TRP A 1 91 ? -5.597 -14.528 22.369 1.00 56.28 91 TRP A CA 1
ATOM 693 C C . TRP A 1 91 ? -4.617 -13.451 22.820 1.00 56.28 91 TRP A C 1
ATOM 695 O O . TRP A 1 91 ? -4.501 -12.394 22.204 1.00 56.28 91 TRP A O 1
ATOM 705 N N . ARG A 1 92 ? -3.820 -13.766 23.847 1.00 57.16 92 ARG A N 1
ATOM 706 C CA . ARG A 1 92 ? -2.779 -12.877 24.403 1.00 57.16 92 ARG A CA 1
ATOM 707 C C . ARG A 1 92 ? -1.710 -12.454 23.378 1.00 57.16 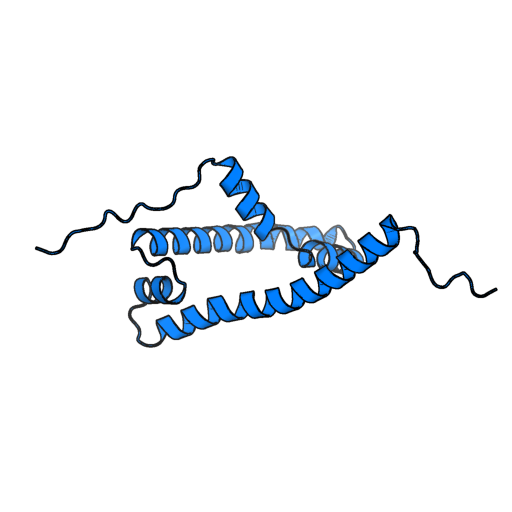92 ARG A C 1
ATOM 709 O O . ARG A 1 92 ? -1.067 -11.433 23.587 1.00 57.16 92 ARG A O 1
ATOM 716 N N . GLY A 1 93 ? -1.552 -13.198 22.276 1.00 60.09 93 GLY A N 1
ATOM 717 C CA . GLY A 1 93 ? -0.631 -12.891 21.170 1.00 60.09 93 GLY A CA 1
ATOM 718 C C . GLY A 1 93 ? -1.190 -11.974 20.068 1.00 60.09 93 GLY A C 1
ATOM 719 O O . GLY A 1 93 ? -0.418 -11.404 19.302 1.00 60.09 93 GLY A O 1
ATOM 720 N N . ALA A 1 94 ? -2.511 -11.776 19.997 1.00 62.62 94 ALA A N 1
ATOM 721 C CA . ALA A 1 94 ? -3.164 -10.950 18.976 1.00 62.62 94 ALA A CA 1
ATOM 722 C C . ALA A 1 94 ? -2.640 -9.496 18.863 1.00 62.62 94 ALA A C 1
ATOM 724 O O . ALA A 1 94 ? -2.476 -9.020 17.737 1.00 62.62 94 ALA A O 1
ATOM 725 N N . PRO A 1 95 ? -2.316 -8.774 19.959 1.00 61.75 95 PRO A N 1
ATOM 726 C CA . PRO A 1 95 ? -1.767 -7.421 19.839 1.00 61.75 95 PRO A CA 1
ATOM 727 C C . PRO A 1 95 ? -0.350 -7.379 19.241 1.00 61.75 95 PRO A C 1
ATOM 729 O O . PRO A 1 95 ? -0.018 -6.394 18.586 1.00 61.75 95 PRO A O 1
ATOM 732 N N . TYR A 1 96 ? 0.460 -8.434 19.396 1.00 65.31 96 TYR A N 1
ATOM 733 C CA . TYR A 1 96 ? 1.784 -8.520 18.761 1.00 65.31 96 TYR A CA 1
ATOM 734 C C . TYR A 1 96 ? 1.663 -8.695 17.246 1.00 65.31 96 TYR A C 1
ATOM 736 O O . TYR A 1 96 ? 2.383 -8.046 16.490 1.00 65.31 96 TYR A O 1
ATOM 744 N N . LEU A 1 97 ? 0.692 -9.496 16.793 1.00 67.81 97 LEU A N 1
ATOM 745 C CA . LEU A 1 97 ? 0.379 -9.628 15.370 1.00 67.81 97 LEU A CA 1
ATOM 746 C C . LEU A 1 97 ? -0.092 -8.288 14.779 1.00 67.81 97 LEU A C 1
ATOM 748 O O . LEU A 1 97 ? 0.365 -7.881 13.715 1.00 67.81 97 LEU A O 1
ATOM 752 N N . GLY A 1 98 ? -0.941 -7.557 15.511 1.00 66.56 98 GLY A N 1
ATOM 753 C CA . GLY A 1 98 ? -1.389 -6.220 15.116 1.00 66.56 98 GLY A CA 1
ATOM 754 C C . GLY A 1 98 ? -0.267 -5.176 15.067 1.00 66.56 98 GLY A C 1
ATOM 755 O O . GLY A 1 98 ? -0.345 -4.247 14.268 1.00 66.56 98 GLY A O 1
ATOM 756 N N . ALA A 1 99 ? 0.788 -5.329 15.873 1.00 69.50 99 ALA A N 1
ATOM 757 C CA . ALA A 1 99 ? 1.980 -4.483 15.800 1.00 69.50 99 ALA A CA 1
ATOM 758 C C . ALA A 1 99 ? 2.835 -4.794 14.558 1.00 69.50 99 ALA A C 1
ATOM 760 O O . ALA A 1 99 ? 3.304 -3.867 13.898 1.00 69.50 99 ALA A O 1
ATOM 761 N N . LEU A 1 100 ? 2.973 -6.072 14.181 1.00 75.25 100 LEU A N 1
ATOM 762 C CA . LEU A 1 100 ? 3.660 -6.467 12.943 1.00 75.25 100 LEU A CA 1
ATOM 763 C C . LEU A 1 100 ? 2.967 -5.902 11.697 1.00 75.25 100 LEU A C 1
ATOM 765 O O . LEU A 1 100 ? 3.639 -5.423 10.787 1.00 75.25 100 LEU A O 1
ATOM 769 N N . VAL A 1 101 ? 1.631 -5.879 11.690 1.00 73.38 101 VAL A N 1
ATOM 770 C CA . VAL A 1 101 ? 0.834 -5.293 10.597 1.00 73.38 101 VAL A CA 1
ATOM 771 C C . VAL A 1 101 ? 1.100 -3.798 10.410 1.00 73.38 101 VAL A C 1
ATOM 773 O O . VAL A 1 101 ? 0.993 -3.311 9.294 1.00 73.38 101 VAL A O 1
ATOM 776 N N . VAL A 1 102 ? 1.484 -3.067 11.460 1.00 77.69 102 VAL A N 1
ATOM 777 C CA . VAL A 1 102 ? 1.878 -1.650 11.350 1.00 77.69 102 VAL A CA 1
ATOM 778 C C . VAL A 1 102 ? 3.357 -1.511 10.981 1.00 77.69 102 VAL A C 1
ATOM 780 O O . VAL A 1 102 ? 3.733 -0.624 10.218 1.00 77.69 102 VAL A O 1
ATOM 783 N N . PHE A 1 103 ? 4.205 -2.403 11.489 1.00 83.44 103 PHE A N 1
ATOM 784 C CA . PHE A 1 103 ? 5.650 -2.350 11.284 1.00 83.44 103 PHE A CA 1
ATOM 785 C C . PHE A 1 103 ? 6.073 -2.626 9.833 1.00 83.44 103 PHE A C 1
ATOM 787 O O . PHE A 1 103 ? 6.946 -1.938 9.301 1.00 83.44 103 PHE A O 1
ATOM 794 N N . VAL A 1 104 ? 5.446 -3.608 9.177 1.00 84.94 104 VAL A N 1
ATOM 795 C CA . VAL A 1 104 ? 5.743 -3.974 7.782 1.00 84.94 104 VAL A CA 1
ATOM 796 C C . VAL A 1 104 ? 5.522 -2.800 6.813 1.00 84.94 104 VAL A C 1
ATOM 798 O O . VAL A 1 104 ? 6.481 -2.420 6.137 1.00 84.94 104 VAL A O 1
ATOM 801 N N . PRO A 1 105 ? 4.333 -2.167 6.740 1.00 82.56 105 PRO A N 1
ATOM 802 C CA . PRO A 1 105 ? 4.117 -1.035 5.843 1.00 82.56 105 PRO A CA 1
ATOM 803 C C . PRO A 1 105 ? 4.955 0.185 6.233 1.00 82.56 105 PRO A C 1
ATOM 805 O O . PRO A 1 105 ? 5.412 0.890 5.341 1.00 82.56 105 PRO A O 1
ATOM 808 N N . ALA A 1 106 ? 5.234 0.412 7.523 1.00 86.62 106 ALA A N 1
ATOM 809 C CA . ALA A 1 106 ? 6.132 1.488 7.950 1.00 86.62 106 ALA A CA 1
ATOM 810 C C . ALA A 1 106 ? 7.564 1.293 7.416 1.00 86.62 106 ALA A C 1
ATOM 812 O O . ALA A 1 106 ? 8.188 2.240 6.938 1.00 86.62 106 ALA A O 1
ATOM 813 N N . SER A 1 107 ? 8.065 0.055 7.442 1.00 88.31 107 SER A N 1
ATOM 814 C CA . SER A 1 107 ? 9.386 -0.286 6.903 1.00 88.31 107 SER A CA 1
ATOM 815 C C . SER A 1 107 ? 9.444 -0.111 5.384 1.00 88.31 107 SER A C 1
ATOM 817 O O . SER A 1 107 ? 10.402 0.454 4.860 1.00 88.31 107 SER A O 1
ATOM 819 N N . VAL A 1 108 ? 8.401 -0.549 4.669 1.00 87.75 108 VAL A N 1
ATOM 820 C CA . VAL A 1 108 ? 8.285 -0.346 3.216 1.00 87.75 108 VAL A CA 1
ATOM 821 C C . VAL A 1 108 ? 8.216 1.145 2.889 1.00 87.75 108 V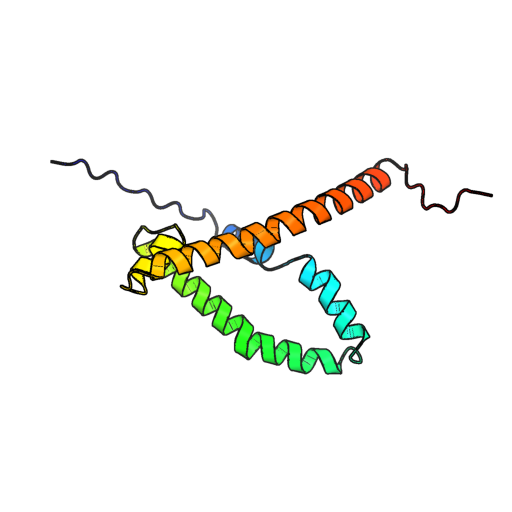AL A C 1
ATOM 823 O O . VAL A 1 108 ? 8.926 1.605 2.001 1.00 87.75 108 VAL A O 1
ATOM 826 N N . TYR A 1 109 ? 7.428 1.915 3.638 1.00 87.44 109 TYR A N 1
ATOM 827 C CA . TYR A 1 109 ? 7.295 3.356 3.442 1.00 87.44 109 TYR A CA 1
ATOM 828 C C . TYR A 1 109 ? 8.639 4.082 3.566 1.00 87.44 109 TYR A C 1
ATOM 830 O O . TYR A 1 109 ? 8.967 4.904 2.716 1.00 87.44 109 TYR A O 1
ATOM 838 N N . MET A 1 110 ? 9.465 3.724 4.556 1.00 90.12 110 MET A N 1
ATOM 839 C CA . MET A 1 110 ? 10.801 4.310 4.721 1.00 90.12 110 MET A CA 1
ATOM 840 C C . MET A 1 110 ? 11.687 4.117 3.479 1.00 90.12 110 MET A C 1
ATOM 842 O O . MET A 1 110 ? 12.380 5.045 3.067 1.00 90.12 110 MET A O 1
ATOM 846 N N . TYR A 1 111 ? 11.637 2.935 2.856 1.00 89.00 111 TYR A N 1
ATOM 847 C CA . TYR A 1 111 ? 12.344 2.675 1.600 1.00 89.00 111 TYR A CA 1
ATOM 848 C C . TYR A 1 111 ? 11.771 3.495 0.432 1.00 89.00 111 TYR A C 1
ATOM 850 O O . TYR A 1 111 ? 12.529 4.071 -0.345 1.00 89.00 111 TYR A O 1
ATOM 858 N N . TYR A 1 112 ? 10.443 3.585 0.322 1.00 86.69 112 TYR A N 1
ATOM 859 C CA . TYR A 1 112 ? 9.783 4.330 -0.756 1.00 86.69 112 TYR A CA 1
ATOM 860 C C . TYR A 1 112 ? 10.076 5.832 -0.697 1.00 86.69 112 TYR A C 1
ATOM 862 O O . TYR A 1 112 ? 10.420 6.410 -1.723 1.00 86.69 112 TYR A O 1
ATOM 870 N N . VAL A 1 113 ? 10.047 6.443 0.491 1.00 89.81 113 VAL A N 1
ATOM 871 C CA . VAL A 1 113 ? 10.372 7.870 0.675 1.00 89.81 113 VAL A CA 1
ATOM 872 C C . VAL A 1 113 ? 11.782 8.194 0.178 1.00 89.81 113 VAL A C 1
ATOM 874 O O . VAL A 1 113 ? 12.002 9.240 -0.430 1.00 89.81 113 VAL A O 1
ATOM 877 N N . PHE A 1 114 ? 12.744 7.293 0.393 1.00 91.38 114 PHE A N 1
ATOM 878 C CA . PHE A 1 114 ? 14.101 7.482 -0.114 1.00 91.38 114 PHE A CA 1
ATOM 879 C C . PHE A 1 114 ? 14.145 7.492 -1.649 1.00 91.38 114 PHE A C 1
ATOM 881 O O . PHE A 1 114 ? 14.786 8.360 -2.238 1.00 91.38 114 PHE A O 1
ATOM 888 N N . VAL A 1 115 ? 13.433 6.573 -2.307 1.00 89.00 115 VAL A N 1
ATOM 889 C CA . VAL A 1 115 ? 13.337 6.532 -3.778 1.00 89.00 115 VAL A CA 1
ATOM 890 C C . VAL A 1 115 ? 12.628 7.779 -4.320 1.00 89.00 115 VAL A C 1
ATOM 892 O O . VAL A 1 115 ? 13.095 8.386 -5.282 1.00 89.00 115 VAL A O 1
ATOM 895 N N . GLU A 1 116 ? 11.541 8.207 -3.678 1.00 88.00 116 GLU A N 1
ATOM 896 C CA . GLU A 1 116 ? 10.797 9.415 -4.051 1.00 88.00 116 GLU A CA 1
ATOM 897 C C . GLU A 1 116 ? 11.649 10.682 -3.929 1.00 88.00 116 GLU A C 1
ATOM 899 O O . GLU A 1 116 ? 11.582 11.544 -4.805 1.00 88.00 116 GLU A O 1
ATOM 904 N N . ALA A 1 117 ? 12.504 10.780 -2.906 1.00 91.25 117 ALA A N 1
ATOM 905 C CA . ALA A 1 117 ? 13.428 11.901 -2.747 1.00 91.25 117 ALA A CA 1
ATOM 906 C C . ALA A 1 117 ? 14.409 12.015 -3.927 1.00 91.25 117 ALA A C 1
ATOM 908 O O . ALA A 1 117 ? 14.661 13.117 -4.416 1.00 91.25 117 ALA A O 1
ATOM 909 N N . TRP A 1 118 ? 14.917 10.887 -4.435 1.00 89.38 118 TRP A N 1
ATOM 910 C CA . TRP A 1 118 ? 15.764 10.871 -5.632 1.00 89.38 118 TRP A CA 1
ATOM 911 C C . TRP A 1 118 ? 14.986 11.275 -6.884 1.00 89.38 118 TRP A C 1
ATOM 913 O O . TRP A 1 118 ? 15.459 12.111 -7.654 1.00 89.38 118 TRP A O 1
ATOM 923 N N . CYS A 1 119 ? 13.778 10.738 -7.078 1.00 87.94 119 CYS A N 1
ATOM 924 C CA . CYS A 1 119 ? 12.913 11.123 -8.195 1.00 87.94 119 CYS A CA 1
ATOM 925 C C . CYS A 1 119 ? 12.595 12.623 -8.181 1.00 87.94 119 CYS A C 1
ATOM 927 O O . CYS A 1 119 ? 12.653 13.268 -9.226 1.00 87.94 119 CYS A O 1
ATOM 929 N N . LEU A 1 120 ? 12.310 13.186 -7.005 1.00 89.44 120 LEU A N 1
ATOM 930 C CA . LEU A 1 120 ? 12.067 14.616 -6.838 1.00 89.44 120 LEU A CA 1
ATOM 931 C C . LEU A 1 120 ? 13.327 15.437 -7.135 1.00 89.44 120 LEU A C 1
ATOM 933 O O . LEU A 1 120 ? 13.233 16.464 -7.802 1.00 89.44 120 LEU A O 1
ATOM 937 N N . GLY A 1 121 ? 14.501 14.966 -6.704 1.00 87.56 121 GLY A N 1
ATOM 938 C CA . GLY A 1 121 ? 15.786 15.570 -7.053 1.00 87.56 121 GLY A CA 1
ATOM 939 C C . GLY A 1 121 ? 15.990 15.642 -8.566 1.00 87.56 121 GLY A C 1
ATOM 940 O O . GLY A 1 121 ? 16.232 16.720 -9.103 1.00 87.56 121 GLY A O 1
ATOM 941 N N . TYR A 1 122 ? 15.806 14.530 -9.284 1.00 86.06 122 TYR A N 1
ATOM 942 C CA . TYR A 1 122 ? 15.894 14.514 -10.749 1.00 86.06 122 TYR A CA 1
ATOM 943 C C . TYR A 1 122 ? 14.844 15.403 -11.421 1.00 86.06 122 TYR A C 1
ATOM 945 O O . TYR A 1 122 ? 15.170 16.108 -12.374 1.00 86.06 122 TYR A O 1
ATOM 953 N N . ALA A 1 123 ? 13.606 15.414 -10.920 1.00 87.88 123 ALA A N 1
ATOM 954 C CA . ALA A 1 123 ? 12.550 16.282 -11.435 1.00 87.88 123 ALA A CA 1
ATOM 955 C C . ALA A 1 123 ? 12.900 17.767 -11.255 1.00 87.88 123 ALA A C 1
ATOM 957 O O . ALA A 1 123 ? 12.698 18.567 -12.167 1.00 87.88 123 ALA A O 1
ATOM 958 N N . TRP A 1 124 ? 13.484 18.132 -10.112 1.00 88.31 124 TRP A N 1
ATOM 959 C CA . TRP A 1 124 ? 13.967 19.486 -9.863 1.00 88.31 124 TRP A CA 1
ATOM 960 C C . TRP A 1 124 ? 15.130 19.853 -10.785 1.00 88.31 124 TRP A C 1
ATOM 962 O O . TRP A 1 124 ? 15.112 20.918 -11.394 1.00 88.31 124 TRP A O 1
ATOM 972 N N . HIS A 1 125 ? 16.113 18.964 -10.954 1.00 84.19 125 HIS A N 1
ATOM 973 C CA . HIS A 1 125 ? 17.229 19.185 -11.878 1.00 84.19 125 HIS A CA 1
ATOM 974 C C . HIS A 1 125 ? 16.772 19.311 -13.339 1.00 84.19 125 HIS A C 1
ATOM 976 O O . HIS A 1 125 ? 17.328 20.126 -14.076 1.00 84.19 125 HIS A O 1
ATOM 982 N N . MET A 1 126 ? 15.729 18.574 -13.739 1.00 84.56 126 MET A N 1
ATOM 983 C CA . MET A 1 126 ? 15.074 18.730 -15.040 1.00 84.56 126 MET A CA 1
ATOM 984 C C . MET A 1 126 ? 14.399 20.098 -15.171 1.00 84.56 126 MET A C 1
ATOM 986 O O . MET A 1 126 ? 14.622 20.793 -16.159 1.00 84.56 126 MET A O 1
ATOM 990 N N . ALA A 1 127 ? 13.608 20.504 -14.177 1.00 84.62 127 ALA A N 1
ATOM 991 C CA . ALA A 1 127 ? 12.889 21.777 -14.196 1.00 84.62 127 ALA A CA 1
ATOM 992 C C . ALA A 1 127 ? 13.828 22.995 -14.140 1.00 84.62 127 ALA A C 1
ATOM 994 O O . ALA A 1 127 ? 13.563 24.007 -14.781 1.00 84.62 127 ALA A O 1
ATOM 995 N N . ALA A 1 128 ? 14.941 22.888 -13.411 1.00 82.88 128 ALA A N 1
ATOM 996 C CA . ALA A 1 128 ? 15.966 23.924 -13.311 1.00 82.88 128 ALA A CA 1
ATOM 997 C C . ALA A 1 128 ? 16.878 24.004 -14.551 1.00 82.88 128 ALA A C 1
ATOM 999 O O . ALA A 1 128 ? 17.723 24.889 -14.615 1.00 82.88 128 ALA A O 1
ATOM 1000 N N . GLY A 1 129 ? 16.744 23.093 -15.525 1.00 76.38 129 GLY A N 1
ATOM 1001 C CA . GLY A 1 129 ? 17.566 23.068 -16.741 1.00 76.38 129 GLY A CA 1
ATOM 1002 C C . GLY A 1 129 ? 19.009 22.588 -16.534 1.00 76.38 129 GLY A C 1
ATOM 1003 O O . GLY A 1 129 ? 19.818 22.683 -17.447 1.00 76.38 129 GLY A O 1
ATOM 1004 N N . HIS A 1 130 ? 19.346 22.058 -15.354 1.00 65.81 130 HIS A N 1
ATOM 1005 C CA . HIS A 1 130 ? 20.696 21.607 -14.981 1.00 65.81 130 HIS A CA 1
ATOM 1006 C C . HIS A 1 130 ? 20.859 20.084 -15.159 1.00 65.81 130 HIS A C 1
ATOM 1008 O O . HIS A 1 130 ? 21.499 19.409 -14.348 1.00 65.81 130 HIS A O 1
ATOM 1014 N N . LEU A 1 131 ? 20.249 19.513 -16.200 1.00 65.62 131 LEU A N 1
ATOM 1015 C CA . LEU A 1 131 ? 20.376 18.092 -16.526 1.00 65.62 131 LEU A CA 1
ATOM 1016 C C . LEU A 1 131 ? 21.751 17.818 -17.147 1.00 65.62 131 LEU A C 1
ATOM 1018 O O . LEU A 1 131 ? 21.900 17.766 -18.365 1.00 65.62 131 LEU A O 1
ATOM 1022 N N . ASN A 1 132 ? 22.765 17.612 -16.307 1.00 63.88 132 ASN A N 1
ATOM 1023 C CA . ASN A 1 132 ? 24.026 17.047 -16.770 1.00 63.88 132 ASN A CA 1
ATOM 1024 C C . ASN A 1 132 ? 23.831 15.540 -16.998 1.00 63.88 132 ASN A C 1
ATOM 1026 O O . ASN A 1 132 ? 24.001 14.724 -16.094 1.00 63.88 132 ASN A O 1
ATOM 1030 N N . LEU A 1 133 ? 23.414 15.180 -18.213 1.00 66.69 133 LEU A N 1
ATOM 1031 C CA . LEU A 1 133 ? 23.182 13.798 -18.642 1.00 66.69 133 LEU A CA 1
ATOM 1032 C C . LEU A 1 133 ? 24.487 13.005 -18.864 1.00 66.69 133 LEU A C 1
ATOM 1034 O O . LEU A 1 133 ? 24.432 11.889 -19.372 1.00 66.69 133 LEU A O 1
ATOM 1038 N N . GLY A 1 134 ? 25.655 13.546 -18.496 1.00 59.22 134 GLY A N 1
ATOM 1039 C CA . GLY A 1 134 ? 26.945 12.869 -18.653 1.00 59.22 134 GLY A CA 1
ATOM 1040 C C . GLY A 1 134 ? 27.427 12.751 -20.105 1.00 59.22 134 GLY A C 1
ATOM 1041 O O . GLY A 1 134 ? 28.398 12.046 -20.356 1.00 59.22 134 GLY A O 1
ATOM 1042 N N . TRP A 1 135 ? 26.774 13.442 -21.046 1.00 58.16 135 TRP A N 1
ATOM 1043 C CA . TRP A 1 135 ? 27.132 13.478 -22.472 1.00 58.16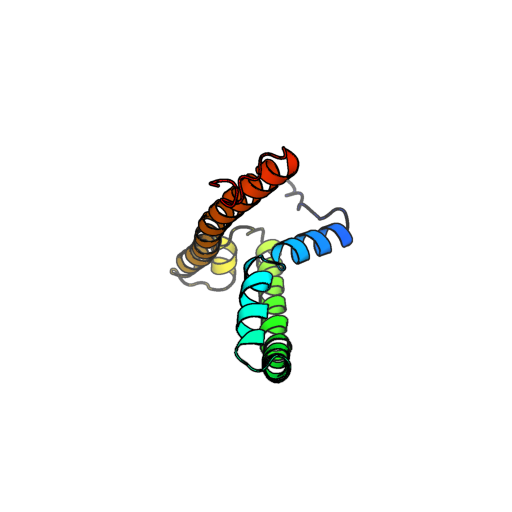 135 TRP A CA 1
ATOM 1044 C C . TRP A 1 135 ? 27.951 14.715 -22.876 1.00 58.16 135 TRP A C 1
ATOM 1046 O O . TRP A 1 135 ? 28.193 14.904 -24.061 1.00 58.16 135 TRP A O 1
ATOM 1056 N N . ASP A 1 136 ? 28.385 15.539 -21.917 1.00 61.12 136 ASP A N 1
ATOM 1057 C CA . ASP A 1 136 ? 29.069 16.822 -22.171 1.00 61.12 136 ASP A CA 1
ATOM 1058 C C . ASP A 1 136 ? 30.560 16.799 -21.764 1.00 61.12 136 ASP A C 1
ATOM 1060 O O . ASP A 1 136 ? 31.126 17.791 -21.316 1.00 61.12 136 ASP A O 1
ATOM 1064 N N . ASN A 1 137 ? 31.201 15.632 -21.899 1.00 52.44 137 ASN A N 1
ATOM 1065 C CA . ASN A 1 137 ? 32.659 15.486 -21.841 1.00 52.44 137 ASN A CA 1
ATOM 1066 C C . ASN A 1 137 ? 33.178 15.125 -23.243 1.00 52.44 137 ASN A C 1
ATOM 1068 O O . ASN A 1 137 ? 33.482 13.961 -23.519 1.00 52.44 137 ASN A O 1
ATOM 1072 N N . GLY A 1 138 ? 33.242 16.130 -24.116 1.00 45.91 138 GLY A N 1
ATOM 1073 C CA . GLY A 1 138 ? 33.894 16.105 -25.425 1.00 45.91 138 GLY A CA 1
ATOM 1074 C C . GLY A 1 138 ? 34.430 17.485 -25.757 1.00 45.91 138 GLY A C 1
ATOM 1075 O O . GLY A 1 138 ? 33.600 18.415 -25.799 1.00 45.91 138 GLY A O 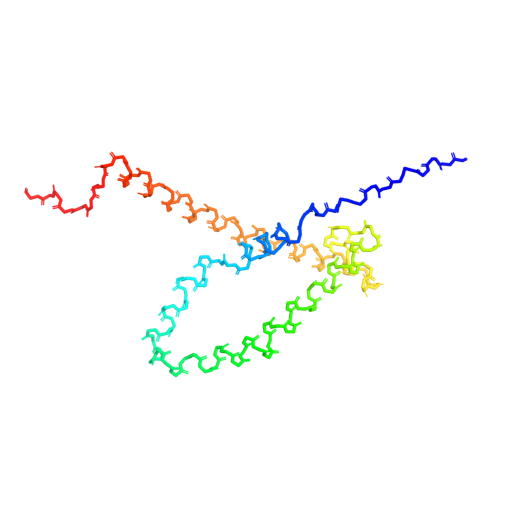1
#